Protein AF-A0A9X4L5X5-F1 (afdb_monomer)

Foldseek 3Di:
DQVVLVVVCVVVVFDWDDDPAFIARVLLQWTWGDDDQWIFIDGPFAHTDIGNDSVSVVQVVLQLSVLVVLVVVCVVVVFDWDCPGSAWIGGPQWIWGRHRQWIWIAGNVRDTDIGNDNVVVVVVVVVVVVPPD

Sequence (133 aa):
MLQELDNKLKDNGYDTDFDTDGIYLPKYSIDIIRDNSNYIIKPKDDEPVIANNIDDALLIIKDFSYGEMISEELDENNYHYNKESARFFSLGNDKIKVIDGRFYLQDDEGSTNVYVDIPSVIGALQSKFLGEK

Mean predicted aligned error: 3.97 Å

Nearest PDB structures (foldseek):
  1iwm-assembly1_A  TM=5.532E-01  e=1.220E+00  Escherichia coli
  3wjv-assembly1_A  TM=5.972E-01  e=1.832E+00  Escherichia coli DH1
  6n46-assembly1_A  TM=6.720E-01  e=3.274E+00  Homo sapiens
  1w4t-assembly1_A  TM=5.937E-01  e=2.751E+00  Pseudomonas aeruginosa

Secondary structure (DSSP, 8-state):
-HHHHHHHHHHTT---EE-SSEEEEGGGTEEEEEETTEEEEEETTS--EEESSHHHHHHHHHHHHHHHHHHHHHHHTT---EEEETTEEEETTEEEEEETTEEEEE-TT--EEEESSHHHHHHHHHHHHHH--

pLDDT: mean 93.58, std 8.4, range [39.56, 98.25]

Solvent-accessible surface area (backbone atoms only — not comparable to full-atom values): 7349 Å² total; per-residue (Å²): 104,70,70,53,45,51,52,52,39,45,77,72,70,47,66,71,53,74,64,97,74,36,40,34,26,72,92,56,43,32,42,34,35,74,56,94,80,31,36,41,40,28,46,76,72,39,78,69,44,79,21,75,47,63,70,53,37,53,43,54,50,43,14,43,42,49,25,47,53,49,50,52,53,36,53,75,69,66,56,72,68,46,76,79,35,47,34,32,36,38,41,88,67,29,36,41,36,41,55,93,61,28,40,37,43,29,42,77,88,66,54,71,50,80,37,82,52,64,70,60,51,52,53,51,54,53,50,53,69,71,62,76,119

Structure (mmCIF, N/CA/C/O backbone):
data_AF-A0A9X4L5X5-F1
#
_entry.id   AF-A0A9X4L5X5-F1
#
loop_
_atom_site.group_PDB
_atom_site.id
_atom_site.type_symbol
_atom_site.label_atom_id
_atom_site.label_alt_id
_atom_site.label_comp_id
_atom_site.label_asym_id
_atom_site.label_entity_id
_atom_site.label_seq_id
_atom_site.pdbx_PDB_ins_code
_atom_site.Cartn_x
_atom_site.Cartn_y
_atom_site.Cartn_z
_atom_site.occupancy
_atom_site.B_iso_or_equiv
_atom_site.auth_seq_id
_atom_site.auth_comp_id
_atom_site.auth_asym_id
_atom_site.auth_a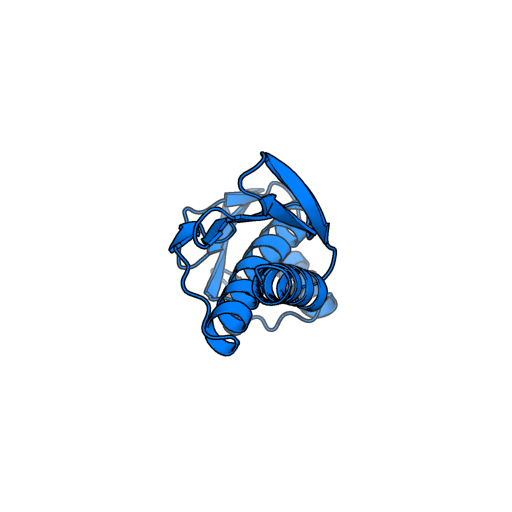tom_id
_atom_site.pdbx_PDB_model_num
ATOM 1 N N . MET A 1 1 ? 14.737 0.885 -16.267 1.00 82.75 1 MET A N 1
ATOM 2 C CA . MET A 1 1 ? 13.317 0.956 -15.868 1.00 82.75 1 MET A CA 1
ATOM 3 C C . MET A 1 1 ? 12.977 -0.022 -14.753 1.00 82.75 1 MET A C 1
ATOM 5 O O . MET A 1 1 ? 12.862 0.470 -13.645 1.00 82.75 1 MET A O 1
ATOM 9 N N . LEU A 1 2 ? 12.867 -1.348 -14.958 1.00 92.25 2 LEU A N 1
ATOM 10 C CA . LEU A 1 2 ? 12.632 -2.273 -13.823 1.00 92.25 2 LEU A CA 1
ATOM 11 C C . LEU A 1 2 ? 13.801 -2.272 -12.831 1.00 92.25 2 LEU A C 1
ATOM 13 O O . LEU A 1 2 ? 13.591 -1.960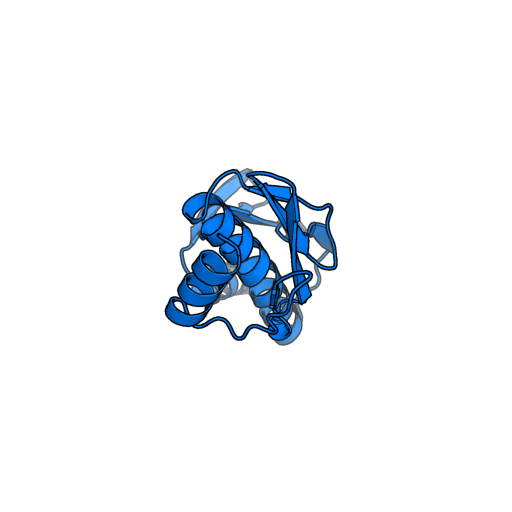 -11.674 1.00 92.25 2 LEU A O 1
ATOM 17 N N . GLN A 1 3 ? 15.040 -2.437 -13.306 1.00 94.81 3 GLN A N 1
ATOM 18 C CA . GLN A 1 3 ? 16.238 -2.303 -12.457 1.00 94.81 3 GLN A CA 1
ATOM 19 C C . GLN A 1 3 ? 16.314 -0.959 -11.708 1.00 94.81 3 GLN A C 1
ATOM 21 O O . GLN A 1 3 ? 16.856 -0.871 -10.614 1.00 94.81 3 GLN A O 1
ATOM 26 N N . GLU A 1 4 ? 15.811 0.113 -12.320 1.00 95.19 4 GLU A N 1
ATOM 27 C CA . GLU A 1 4 ? 15.840 1.445 -11.713 1.00 95.19 4 GLU A CA 1
ATOM 28 C C . GLU A 1 4 ? 14.793 1.565 -10.604 1.00 95.19 4 GLU A C 1
ATOM 30 O O . GLU A 1 4 ? 15.103 2.079 -9.534 1.00 95.19 4 GLU A O 1
ATOM 35 N N . LEU A 1 5 ? 13.589 1.032 -10.837 1.00 96.56 5 LEU A N 1
ATOM 36 C CA . LEU A 1 5 ? 12.561 0.899 -9.812 1.00 96.56 5 LEU A CA 1
ATOM 37 C C . LEU A 1 5 ? 13.040 -0.006 -8.666 1.00 96.56 5 LEU A C 1
ATOM 39 O O . LEU A 1 5 ? 12.912 0.386 -7.515 1.00 96.56 5 LEU A O 1
ATOM 43 N N . ASP A 1 6 ? 13.657 -1.152 -8.968 1.00 97.88 6 ASP A N 1
ATOM 44 C CA . ASP A 1 6 ? 14.241 -2.069 -7.978 1.00 97.88 6 ASP A CA 1
ATOM 45 C C . ASP A 1 6 ? 15.265 -1.362 -7.077 1.00 97.88 6 ASP A C 1
ATOM 47 O O . ASP A 1 6 ? 15.164 -1.407 -5.852 1.00 97.88 6 ASP A O 1
ATOM 51 N N . ASN A 1 7 ? 16.203 -0.617 -7.671 1.00 97.81 7 ASN A N 1
ATOM 52 C CA . ASN A 1 7 ? 17.174 0.163 -6.903 1.00 97.81 7 ASN A CA 1
ATOM 53 C C . ASN A 1 7 ? 16.482 1.199 -6.005 1.00 97.81 7 ASN A C 1
ATOM 55 O O . ASN A 1 7 ? 16.840 1.340 -4.839 1.00 97.81 7 ASN A O 1
ATOM 59 N N . LYS A 1 8 ? 15.461 1.900 -6.517 1.00 98.00 8 LYS A N 1
ATOM 60 C CA . LYS A 1 8 ? 14.693 2.871 -5.725 1.00 98.00 8 LYS A CA 1
ATOM 61 C C . LYS A 1 8 ? 13.916 2.216 -4.589 1.00 98.00 8 LYS A C 1
ATOM 63 O O . LYS A 1 8 ? 13.820 2.808 -3.518 1.00 98.00 8 LYS A O 1
ATOM 68 N N . LEU A 1 9 ? 13.372 1.023 -4.796 1.00 98.12 9 LEU A N 1
ATOM 69 C CA . LEU A 1 9 ? 12.695 0.259 -3.752 1.00 98.12 9 LEU A CA 1
ATOM 70 C C . LEU A 1 9 ? 13.683 -0.119 -2.643 1.00 98.12 9 LEU A C 1
ATOM 72 O O . LEU A 1 9 ? 13.424 0.173 -1.476 1.00 98.12 9 LEU A O 1
ATOM 76 N N . LYS A 1 10 ? 14.862 -0.635 -3.000 1.00 98.00 10 LYS A N 1
ATOM 77 C CA . LYS A 1 10 ? 15.940 -0.925 -2.039 1.00 98.00 10 LYS A CA 1
ATOM 78 C C . LYS A 1 10 ? 16.394 0.319 -1.274 1.00 98.00 10 LYS A C 1
ATOM 80 O O . LYS A 1 10 ? 16.520 0.265 -0.053 1.00 98.00 10 LYS A O 1
ATOM 85 N N . ASP A 1 11 ? 16.556 1.456 -1.955 1.00 97.94 11 ASP A N 1
ATOM 86 C CA . ASP A 1 11 ? 16.893 2.743 -1.323 1.00 97.94 11 ASP A CA 1
ATOM 87 C C . ASP A 1 11 ? 15.819 3.203 -0.316 1.00 97.94 11 ASP A C 1
ATOM 89 O O . ASP A 1 11 ? 16.131 3.889 0.657 1.00 97.94 11 ASP A O 1
ATOM 93 N N . ASN A 1 12 ? 14.554 2.819 -0.529 1.00 96.00 12 ASN A N 1
ATOM 94 C CA . ASN A 1 12 ? 13.434 3.084 0.380 1.00 96.00 12 ASN A CA 1
ATOM 95 C C . ASN A 1 12 ? 13.233 1.980 1.438 1.00 96.00 12 ASN A C 1
ATOM 97 O O . ASN A 1 12 ? 12.261 2.027 2.190 1.00 96.00 12 ASN A O 1
ATOM 101 N N . GLY A 1 13 ? 14.151 1.012 1.528 1.00 97.00 13 GLY A N 1
ATOM 102 C CA . GLY A 1 13 ? 14.152 -0.030 2.554 1.00 97.00 13 GLY A CA 1
ATOM 103 C C . GLY A 1 13 ? 13.273 -1.244 2.249 1.00 97.00 13 GLY A C 1
ATOM 104 O O . GLY A 1 13 ? 13.020 -2.036 3.156 1.00 97.00 13 GLY A O 1
ATOM 105 N N . TYR A 1 14 ? 12.810 -1.404 1.008 1.00 97.75 14 TYR A N 1
ATOM 106 C CA . TYR A 1 14 ? 12.106 -2.613 0.586 1.00 97.75 14 TYR A CA 1
ATOM 107 C C . TYR A 1 14 ? 13.092 -3.749 0.317 1.00 97.75 14 TYR A C 1
ATOM 109 O O . TYR A 1 14 ? 14.117 -3.552 -0.338 1.00 97.75 14 TYR A O 1
ATOM 117 N N . ASP A 1 15 ? 12.743 -4.942 0.792 1.00 97.44 15 ASP A N 1
ATOM 118 C CA . ASP A 1 15 ? 13.369 -6.182 0.344 1.00 97.44 15 ASP A CA 1
ATOM 119 C C . ASP A 1 15 ? 12.685 -6.645 -0.946 1.00 97.44 15 ASP A C 1
ATOM 121 O O . ASP A 1 15 ? 11.450 -6.632 -1.028 1.00 97.44 15 ASP A O 1
ATOM 125 N N . THR A 1 16 ? 13.475 -6.995 -1.958 1.00 97.62 16 THR A N 1
ATOM 126 C CA . THR A 1 16 ? 12.962 -7.318 -3.292 1.00 97.62 16 THR A CA 1
ATOM 127 C C . THR A 1 16 ? 13.614 -8.569 -3.869 1.00 97.62 16 THR A C 1
ATOM 129 O O . THR A 1 16 ? 14.839 -8.717 -3.882 1.00 97.62 16 THR A O 1
ATOM 132 N N . ASP A 1 17 ? 12.771 -9.424 -4.437 1.00 97.56 17 ASP A N 1
ATOM 133 C CA . ASP A 1 17 ? 13.169 -10.518 -5.311 1.00 97.56 17 ASP A CA 1
ATOM 134 C C . ASP A 1 17 ? 13.052 -10.024 -6.755 1.00 97.56 17 ASP A C 1
ATOM 136 O O . ASP A 1 17 ? 11.954 -9.859 -7.288 1.00 97.56 17 ASP A O 1
ATOM 140 N N . PHE A 1 18 ? 14.192 -9.719 -7.373 1.00 96.50 18 PHE A N 1
ATOM 141 C CA . PHE A 1 18 ? 14.259 -9.156 -8.721 1.00 96.50 18 PHE A CA 1
ATOM 142 C C . PHE A 1 18 ? 14.816 -10.168 -9.723 1.00 96.50 18 PHE A C 1
ATOM 144 O O . PHE A 1 18 ? 15.911 -10.704 -9.527 1.00 96.50 18 PHE A O 1
ATOM 151 N N . ASP A 1 19 ? 14.096 -10.372 -10.825 1.00 92.06 19 ASP A N 1
ATOM 152 C CA . ASP A 1 19 ? 14.516 -11.223 -11.933 1.00 92.06 19 ASP A CA 1
ATOM 153 C C . ASP A 1 19 ? 14.203 -10.596 -13.307 1.00 92.06 19 ASP A C 1
ATOM 155 O O . ASP A 1 19 ? 14.065 -9.379 -13.456 1.00 92.06 19 ASP A O 1
ATOM 159 N N . THR A 1 20 ? 14.196 -11.415 -14.362 1.00 86.88 20 THR A N 1
ATOM 160 C CA . THR A 1 20 ? 13.916 -10.945 -15.724 1.00 86.88 20 THR A CA 1
ATOM 161 C C . THR A 1 20 ? 12.454 -10.593 -15.962 1.00 86.88 20 THR A C 1
ATOM 163 O O . THR A 1 20 ? 12.172 -9.819 -16.880 1.00 86.88 20 THR A O 1
ATOM 166 N N . ASP A 1 21 ? 11.552 -11.155 -15.166 1.00 87.94 21 ASP A N 1
ATOM 167 C CA . ASP A 1 21 ? 10.112 -11.132 -15.383 1.00 87.94 21 ASP A CA 1
ATOM 168 C C . ASP A 1 21 ? 9.458 -10.031 -14.535 1.00 87.94 21 ASP A C 1
ATOM 170 O O . ASP A 1 21 ? 8.498 -9.396 -14.985 1.00 87.94 21 ASP A O 1
ATOM 174 N N . GLY A 1 22 ? 10.027 -9.715 -13.366 1.00 96.31 22 GLY A N 1
ATOM 175 C CA . GLY A 1 22 ? 9.500 -8.665 -12.503 1.00 96.31 22 GLY A CA 1
ATOM 176 C C . GLY A 1 22 ? 10.299 -8.380 -11.233 1.00 96.31 22 GLY A C 1
ATOM 177 O O . GLY A 1 22 ? 11.472 -8.725 -11.089 1.00 96.31 22 GLY A O 1
ATOM 178 N N . ILE A 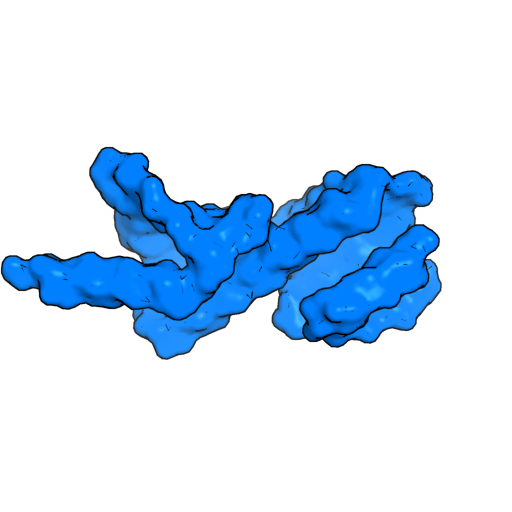1 23 ? 9.637 -7.668 -10.323 1.00 98.12 23 ILE A N 1
ATOM 179 C CA . ILE A 1 23 ? 10.078 -7.408 -8.954 1.00 98.12 23 ILE A CA 1
ATOM 180 C C . ILE A 1 23 ? 8.966 -7.906 -8.035 1.00 98.12 23 ILE A C 1
ATOM 182 O O . ILE A 1 23 ? 7.844 -7.407 -8.102 1.00 98.12 23 ILE A O 1
ATOM 186 N N . TYR A 1 24 ? 9.289 -8.827 -7.139 1.00 98.25 24 TYR A N 1
ATOM 187 C CA . TYR A 1 24 ? 8.389 -9.256 -6.078 1.00 98.25 24 TYR A CA 1
ATOM 188 C C . TYR A 1 24 ? 8.844 -8.675 -4.736 1.00 98.25 24 TYR A C 1
ATOM 190 O O . TYR A 1 24 ? 10.039 -8.625 -4.447 1.00 98.25 24 TYR A O 1
ATOM 198 N N . LEU A 1 25 ? 7.901 -8.203 -3.918 1.00 98.25 25 LEU A N 1
ATOM 199 C CA . LEU A 1 25 ? 8.136 -7.712 -2.556 1.00 98.25 25 LEU A CA 1
ATOM 200 C C . LEU A 1 25 ? 7.545 -8.733 -1.573 1.00 98.25 25 LEU A C 1
ATOM 202 O O . LEU A 1 25 ? 6.348 -8.648 -1.267 1.00 98.25 25 LEU A O 1
ATOM 206 N N . PRO A 1 26 ? 8.344 -9.682 -1.045 1.00 96.94 26 PRO A N 1
ATOM 207 C CA . PRO A 1 26 ? 7.817 -10.829 -0.307 1.00 96.94 26 PRO A CA 1
ATOM 208 C C . PRO A 1 26 ? 7.022 -10.453 0.935 1.00 96.94 26 PRO A C 1
ATOM 210 O O . PRO A 1 26 ? 5.941 -10.995 1.158 1.00 96.94 26 PRO A O 1
ATOM 213 N N . LYS A 1 27 ? 7.526 -9.487 1.714 1.00 96.44 27 LYS A N 1
ATOM 214 C CA . LYS A 1 27 ? 6.876 -9.032 2.950 1.00 96.44 27 LYS A CA 1
ATOM 215 C C . LYS A 1 27 ? 5.458 -8.513 2.704 1.00 96.44 27 LYS A C 1
ATOM 217 O O . LYS A 1 27 ? 4.580 -8.742 3.519 1.00 96.44 27 LYS A O 1
ATOM 222 N N . TYR A 1 28 ? 5.248 -7.826 1.587 1.00 96.81 28 TYR A N 1
ATOM 223 C CA . TYR A 1 28 ? 3.989 -7.147 1.282 1.00 96.81 28 TYR A CA 1
ATOM 224 C C . TYR A 1 28 ? 3.119 -7.933 0.293 1.00 96.81 28 TYR A C 1
ATOM 226 O O . TYR A 1 28 ? 2.006 -7.517 -0.013 1.00 96.81 28 TYR A O 1
ATOM 234 N N . SER A 1 29 ? 3.621 -9.064 -0.222 1.00 96.31 29 SER A N 1
ATOM 235 C CA . SER A 1 29 ? 2.975 -9.854 -1.275 1.00 96.31 29 SER A CA 1
ATOM 236 C C . SER A 1 29 ? 2.549 -8.997 -2.479 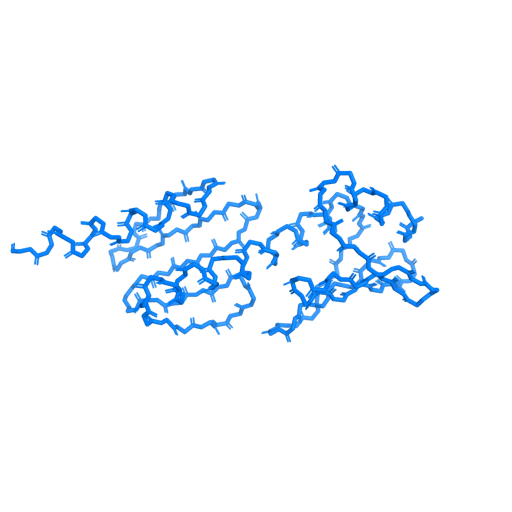1.00 96.31 29 SER A C 1
ATOM 238 O O . SER A 1 29 ? 1.410 -9.082 -2.947 1.00 96.31 29 SER A O 1
ATOM 240 N N . ILE A 1 30 ? 3.460 -8.139 -2.952 1.00 98.12 30 ILE A N 1
ATOM 241 C CA . ILE A 1 30 ? 3.249 -7.264 -4.115 1.00 98.12 30 ILE A CA 1
ATOM 242 C C . ILE A 1 30 ? 4.116 -7.766 -5.264 1.00 98.12 30 ILE A C 1
ATOM 244 O O . ILE A 1 30 ? 5.332 -7.866 -5.119 1.00 98.12 30 ILE A O 1
ATOM 248 N N . ASP A 1 31 ? 3.486 -8.038 -6.401 1.00 97.81 31 ASP A N 1
ATOM 249 C CA . ASP A 1 31 ? 4.152 -8.384 -7.653 1.00 97.81 31 ASP A CA 1
ATOM 250 C C . ASP A 1 31 ? 4.162 -7.184 -8.607 1.00 97.81 31 ASP A C 1
ATOM 252 O O . ASP A 1 31 ? 3.183 -6.436 -8.698 1.00 97.81 31 ASP A O 1
ATOM 256 N N . ILE A 1 32 ? 5.281 -6.966 -9.293 1.00 98.06 32 ILE A N 1
ATOM 257 C CA . ILE A 1 32 ? 5.485 -5.820 -10.176 1.00 98.06 32 ILE A CA 1
ATOM 258 C C . ILE A 1 32 ? 6.100 -6.309 -11.476 1.00 98.06 32 ILE A C 1
ATOM 260 O O . ILE A 1 32 ? 7.266 -6.698 -11.524 1.00 98.06 32 ILE A O 1
ATOM 264 N N . ILE A 1 33 ? 5.352 -6.173 -12.562 1.00 96.69 33 ILE A N 1
ATOM 265 C CA . ILE A 1 33 ? 5.852 -6.448 -13.907 1.00 96.69 33 ILE A CA 1
ATOM 266 C C . ILE A 1 33 ? 5.883 -5.168 -14.730 1.00 96.69 33 ILE A C 1
ATOM 268 O O . ILE A 1 33 ? 5.279 -4.144 -14.393 1.00 96.69 33 ILE A O 1
ATOM 272 N N . ARG A 1 34 ? 6.593 -5.221 -15.853 1.00 91.38 34 ARG A N 1
ATOM 273 C CA . ARG A 1 34 ? 6.612 -4.132 -16.824 1.00 91.38 34 ARG A CA 1
ATOM 274 C C . ARG A 1 34 ? 5.801 -4.502 -18.053 1.00 91.38 34 ARG A C 1
ATOM 276 O O . ARG A 1 34 ? 6.067 -5.522 -18.679 1.00 91.38 34 ARG A O 1
ATOM 283 N N . ASP A 1 35 ? 4.921 -3.595 -18.456 1.00 89.81 35 ASP A N 1
ATOM 284 C CA . ASP A 1 35 ? 4.266 -3.637 -19.759 1.00 89.81 35 ASP A CA 1
ATOM 285 C C . ASP A 1 35 ? 4.582 -2.352 -20.531 1.00 89.81 35 ASP A C 1
ATOM 287 O O . ASP A 1 35 ? 4.168 -1.250 -20.165 1.00 89.81 35 ASP A O 1
ATOM 291 N N . ASN A 1 36 ? 5.361 -2.487 -21.605 1.00 87.56 36 ASN A N 1
ATOM 292 C CA . ASN A 1 36 ? 5.838 -1.376 -22.427 1.00 87.56 36 ASN A CA 1
ATOM 293 C C . ASN A 1 36 ? 6.545 -0.273 -21.609 1.00 87.56 36 ASN A C 1
ATOM 295 O O . ASN A 1 36 ? 7.699 -0.429 -21.191 1.00 87.56 36 ASN A O 1
ATOM 299 N N . SER A 1 37 ? 5.878 0.862 -21.408 1.00 87.69 37 SER A N 1
ATOM 300 C CA . SER A 1 37 ? 6.392 2.026 -20.674 1.00 87.69 37 SER A CA 1
ATOM 301 C C . SER A 1 37 ? 5.824 2.147 -19.260 1.00 87.69 37 SER A C 1
ATOM 303 O O . SER A 1 37 ? 6.214 3.063 -18.545 1.00 87.69 37 SER A O 1
ATOM 305 N N . ASN A 1 38 ? 4.943 1.232 -18.857 1.00 94.44 38 ASN A N 1
ATOM 306 C CA . ASN A 1 38 ? 4.237 1.283 -17.585 1.00 94.44 38 ASN A CA 1
ATOM 307 C C . ASN A 1 38 ? 4.664 0.133 -16.668 1.00 94.44 38 ASN A C 1
ATOM 309 O O . ASN A 1 38 ? 5.198 -0.889 -17.114 1.00 94.44 38 ASN A O 1
ATOM 313 N N . TYR A 1 39 ? 4.383 0.302 -15.383 1.00 96.81 39 TYR A N 1
ATOM 314 C CA . TYR A 1 39 ? 4.498 -0.740 -14.372 1.00 96.81 39 TYR A CA 1
ATOM 315 C C . TYR A 1 39 ? 3.098 -1.241 -14.026 1.00 96.81 39 TYR A C 1
ATOM 317 O O . TYR A 1 39 ? 2.196 -0.435 -13.808 1.00 96.81 39 TYR A O 1
ATOM 325 N N . ILE A 1 40 ? 2.917 -2.556 -13.979 1.00 97.62 40 ILE A N 1
ATOM 326 C CA . ILE A 1 40 ? 1.696 -3.189 -13.477 1.00 97.62 40 ILE A CA 1
ATOM 327 C C . ILE A 1 40 ? 2.028 -3.703 -12.081 1.00 97.62 40 ILE A C 1
ATOM 329 O O . ILE A 1 40 ? 2.907 -4.546 -11.936 1.00 97.62 40 ILE A O 1
ATOM 333 N N . ILE A 1 41 ? 1.348 -3.167 -11.071 1.00 98.12 41 ILE A N 1
ATOM 334 C CA . ILE A 1 41 ? 1.593 -3.442 -9.654 1.00 98.12 41 ILE A CA 1
ATOM 335 C C . ILE A 1 41 ? 0.382 -4.198 -9.114 1.00 98.12 41 ILE A C 1
ATOM 337 O O . ILE A 1 41 ? -0.716 -3.645 -9.046 1.00 98.12 41 ILE A O 1
ATOM 341 N N . LYS A 1 42 ? 0.572 -5.462 -8.744 1.00 97.62 42 LYS A N 1
ATOM 342 C CA . LYS A 1 42 ? -0.475 -6.358 -8.257 1.00 97.62 42 LYS A CA 1
ATOM 343 C C . LYS A 1 42 ? -0.244 -6.679 -6.779 1.00 97.62 42 LYS A C 1
ATOM 345 O O . LYS A 1 42 ? 0.660 -7.452 -6.467 1.00 97.62 42 LYS A O 1
ATOM 350 N N . PRO A 1 43 ? -1.061 -6.150 -5.856 1.00 96.44 43 PRO A N 1
ATOM 351 C CA . PRO A 1 43 ? -1.092 -6.663 -4.493 1.00 96.44 43 PRO A CA 1
ATOM 352 C C . PRO A 1 43 ? -1.808 -8.022 -4.460 1.00 96.44 43 PRO A C 1
ATOM 354 O O . PRO A 1 43 ? -2.571 -8.373 -5.368 1.00 96.44 43 PRO A O 1
ATOM 357 N N . LYS A 1 44 ? -1.617 -8.782 -3.385 1.00 90.12 44 LYS A N 1
ATOM 358 C CA . LYS A 1 44 ? -2.282 -10.075 -3.177 1.00 90.12 44 LYS A CA 1
ATOM 359 C C . LYS A 1 44 ? -3.813 -9.991 -3.257 1.00 90.12 44 LYS A C 1
ATOM 361 O O . LYS A 1 44 ? -4.424 -10.744 -4.015 1.00 90.12 44 LYS A O 1
ATOM 366 N N . ASP A 1 45 ? -4.403 -9.028 -2.551 1.00 85.94 45 ASP A N 1
ATOM 367 C CA . ASP A 1 45 ? -5.843 -8.999 -2.246 1.00 85.94 45 ASP A CA 1
ATOM 368 C C . ASP A 1 45 ? -6.651 -7.953 -3.047 1.00 85.94 45 ASP A C 1
ATOM 370 O O . ASP A 1 45 ? -7.759 -7.602 -2.653 1.00 85.94 45 ASP A O 1
ATOM 374 N N . ASP A 1 46 ? -6.114 -7.409 -4.143 1.00 93.25 46 ASP A N 1
ATOM 375 C CA . ASP A 1 46 ? -6.793 -6.362 -4.933 1.00 93.25 46 ASP A CA 1
ATOM 376 C C . ASP A 1 46 ? -6.393 -6.409 -6.413 1.00 93.25 46 ASP A C 1
ATOM 378 O O . ASP A 1 46 ? -5.419 -7.068 -6.772 1.00 93.25 46 ASP A O 1
ATOM 382 N N . GLU A 1 47 ? -7.131 -5.741 -7.290 1.00 94.44 47 GLU A N 1
ATOM 383 C CA . GLU A 1 47 ? -6.836 -5.697 -8.724 1.00 94.44 47 GLU A CA 1
ATOM 384 C C . GLU A 1 47 ? -5.493 -4.993 -9.021 1.00 94.44 47 GLU A C 1
ATOM 386 O O . GLU A 1 47 ? -5.056 -4.122 -8.260 1.00 94.44 47 GLU A O 1
ATOM 391 N N . PRO A 1 48 ? -4.806 -5.349 -10.127 1.00 96.44 48 PRO A N 1
ATOM 392 C CA . PRO A 1 48 ? -3.578 -4.670 -10.514 1.00 96.44 48 PRO A CA 1
ATOM 393 C C . PRO A 1 48 ? -3.814 -3.186 -10.822 1.00 96.44 48 PRO A C 1
ATOM 395 O O . PRO A 1 48 ? -4.796 -2.812 -11.465 1.00 96.44 48 PRO A O 1
ATOM 398 N N . VAL A 1 49 ? -2.853 -2.346 -10.442 1.00 96.62 49 VAL A N 1
ATOM 399 C CA . VAL A 1 49 ? -2.841 -0.910 -10.739 1.00 96.62 49 VAL A CA 1
ATOM 400 C C . VAL A 1 49 ? -1.686 -0.588 -11.682 1.00 96.62 49 VAL A C 1
ATOM 402 O O . VAL A 1 49 ? -0.600 -1.155 -11.576 1.00 96.62 49 VAL A O 1
ATOM 405 N N . ILE A 1 50 ? -1.927 0.328 -12.618 1.00 97.06 50 ILE A N 1
ATOM 406 C CA . ILE A 1 50 ? -0.932 0.768 -13.596 1.00 97.06 50 ILE A CA 1
ATOM 407 C C . ILE A 1 50 ? -0.280 2.056 -13.100 1.00 97.06 50 ILE A C 1
ATOM 409 O O . ILE A 1 50 ? -0.975 3.048 -12.886 1.00 97.06 50 ILE A O 1
ATOM 413 N N . ALA A 1 51 ? 1.047 2.048 -12.991 1.00 97.00 51 ALA A N 1
ATOM 414 C CA . ALA A 1 51 ? 1.849 3.238 -12.742 1.00 97.00 51 ALA A CA 1
ATOM 415 C C . ALA A 1 51 ? 2.594 3.667 -14.010 1.00 97.00 51 ALA A C 1
ATOM 417 O O . ALA A 1 51 ? 3.192 2.845 -14.712 1.00 97.00 51 ALA A O 1
ATOM 418 N N . ASN A 1 52 ? 2.587 4.968 -14.297 1.00 95.38 52 ASN A N 1
ATOM 419 C CA . ASN A 1 52 ? 3.131 5.500 -15.556 1.00 95.38 52 ASN A CA 1
ATOM 420 C C . ASN A 1 52 ? 4.611 5.898 -15.463 1.00 95.38 52 ASN A C 1
ATOM 422 O O . ASN A 1 52 ? 5.253 6.192 -16.470 1.00 95.38 52 ASN A O 1
ATOM 426 N N . ASN A 1 53 ? 5.150 5.978 -14.249 1.00 95.38 53 ASN A N 1
ATOM 427 C CA . ASN A 1 53 ? 6.535 6.342 -13.982 1.00 95.38 53 ASN A CA 1
ATOM 428 C C . ASN A 1 53 ? 6.981 5.782 -12.621 1.00 95.38 53 ASN A C 1
ATOM 430 O O . ASN A 1 53 ? 6.189 5.181 -11.898 1.00 95.38 53 ASN A O 1
ATOM 434 N N . ILE A 1 54 ? 8.262 5.959 -12.294 1.00 96.06 54 ILE A N 1
ATOM 435 C CA . ILE A 1 54 ? 8.858 5.419 -11.066 1.00 96.06 54 ILE A CA 1
ATOM 436 C C . ILE A 1 54 ? 8.268 6.066 -9.810 1.00 96.06 54 ILE A C 1
ATOM 438 O O . ILE A 1 54 ? 8.000 5.348 -8.856 1.00 96.06 54 ILE A O 1
ATOM 442 N N . ASP A 1 55 ? 8.037 7.379 -9.798 1.00 95.75 55 ASP A N 1
ATOM 443 C CA . ASP A 1 55 ? 7.517 8.071 -8.610 1.00 95.75 55 ASP A CA 1
ATOM 444 C C . ASP A 1 55 ? 6.084 7.622 -8.285 1.00 95.75 55 ASP A C 1
ATOM 446 O O . ASP A 1 55 ? 5.761 7.338 -7.133 1.00 95.75 55 ASP A O 1
ATOM 450 N N . ASP A 1 56 ? 5.254 7.484 -9.318 1.00 96.38 56 ASP A N 1
ATOM 451 C CA . ASP A 1 56 ? 3.900 6.928 -9.243 1.00 96.38 56 ASP A CA 1
ATOM 452 C C . ASP A 1 56 ? 3.929 5.470 -8.752 1.00 96.38 56 ASP A C 1
ATOM 454 O O . ASP A 1 56 ? 3.213 5.097 -7.823 1.00 96.38 56 ASP A O 1
ATOM 458 N N . ALA A 1 57 ? 4.843 4.655 -9.295 1.00 97.06 57 ALA A N 1
ATOM 459 C CA . ALA A 1 57 ? 5.008 3.268 -8.870 1.00 97.06 57 ALA A CA 1
ATOM 460 C C . ALA A 1 57 ? 5.404 3.169 -7.392 1.00 97.06 57 ALA A C 1
ATOM 462 O O . ALA A 1 57 ? 4.809 2.393 -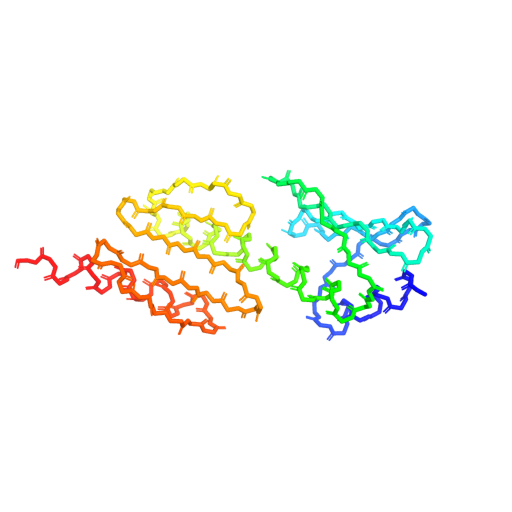6.647 1.00 97.06 57 ALA A O 1
ATOM 463 N N . LEU A 1 58 ? 6.368 3.981 -6.950 1.00 97.69 58 LEU A N 1
ATOM 464 C CA . LEU A 1 58 ? 6.802 4.031 -5.555 1.00 97.69 58 LEU A CA 1
ATOM 465 C C . LEU A 1 58 ? 5.665 4.451 -4.620 1.00 97.69 58 LEU A C 1
ATOM 467 O O . LEU A 1 58 ? 5.538 3.884 -3.536 1.00 97.69 58 LEU A O 1
ATOM 471 N N . LEU A 1 59 ? 4.835 5.415 -5.028 1.00 97.12 59 LEU A N 1
ATOM 472 C CA . LEU A 1 59 ? 3.691 5.860 -4.236 1.00 97.12 59 LEU A CA 1
ATOM 473 C C . LEU A 1 59 ? 2.636 4.756 -4.094 1.00 97.12 59 LEU A C 1
ATOM 475 O O . LEU A 1 59 ? 2.206 4.464 -2.982 1.00 97.12 59 LEU A O 1
ATOM 479 N N . ILE A 1 60 ? 2.280 4.092 -5.195 1.00 97.38 60 ILE A N 1
ATOM 480 C CA . ILE A 1 60 ? 1.317 2.981 -5.192 1.00 97.38 60 ILE A CA 1
ATOM 481 C C . ILE A 1 60 ? 1.831 1.811 -4.342 1.00 97.38 60 ILE A C 1
ATOM 483 O O . ILE A 1 60 ? 1.091 1.272 -3.519 1.00 97.38 60 ILE A O 1
ATOM 487 N N . ILE A 1 61 ? 3.105 1.438 -4.498 1.00 97.88 61 ILE A N 1
ATOM 488 C CA . ILE A 1 61 ? 3.736 0.376 -3.702 1.00 97.88 61 ILE A CA 1
ATOM 489 C C . ILE A 1 61 ? 3.736 0.749 -2.221 1.00 97.88 61 ILE A C 1
ATOM 491 O O . ILE A 1 61 ? 3.428 -0.099 -1.383 1.00 97.88 61 ILE A O 1
ATOM 495 N N . LYS A 1 62 ? 4.024 2.012 -1.888 1.00 97.38 62 LYS A N 1
ATOM 496 C CA . LYS A 1 62 ? 3.963 2.511 -0.513 1.00 97.38 62 LYS A CA 1
ATOM 497 C C . LYS A 1 62 ? 2.560 2.385 0.068 1.00 97.38 62 LYS A C 1
ATOM 499 O O . LYS A 1 62 ? 2.428 1.897 1.186 1.00 97.38 62 LYS A O 1
ATOM 504 N N . ASP A 1 63 ? 1.529 2.769 -0.680 1.00 97.31 63 ASP A N 1
ATOM 505 C CA . ASP A 1 63 ? 0.149 2.651 -0.214 1.00 97.31 63 ASP A CA 1
ATOM 506 C C . ASP A 1 63 ? -0.248 1.190 0.038 1.00 97.31 63 ASP A C 1
ATOM 508 O O . ASP A 1 63 ? -0.836 0.887 1.074 1.00 97.31 63 ASP A O 1
ATOM 512 N N . PHE A 1 64 ? 0.094 0.269 -0.869 1.00 97.81 64 PHE A N 1
ATOM 513 C CA . PHE A 1 64 ? -0.175 -1.160 -0.668 1.00 97.81 64 PHE A CA 1
ATOM 514 C C . PHE A 1 64 ? 0.606 -1.741 0.510 1.00 97.81 64 PHE A C 1
ATOM 516 O O . PHE A 1 64 ? 0.052 -2.499 1.302 1.00 97.81 64 PHE A O 1
ATOM 523 N N . SER A 1 65 ? 1.866 -1.342 0.670 1.00 97.44 65 SER A N 1
ATOM 524 C CA . SER A 1 65 ? 2.710 -1.793 1.778 1.00 97.44 65 SER A CA 1
ATOM 525 C C . SER A 1 65 ? 2.166 -1.314 3.123 1.00 97.44 65 SER A C 1
ATOM 527 O O . SER A 1 65 ? 2.112 -2.076 4.082 1.00 97.44 65 SER A O 1
ATOM 529 N N . TYR A 1 66 ? 1.701 -0.066 3.192 1.00 97.44 66 TYR A N 1
ATOM 530 C CA . TYR A 1 66 ? 1.009 0.477 4.361 1.00 97.44 66 TYR A CA 1
ATOM 531 C C . TYR A 1 66 ? -0.340 -0.189 4.611 1.00 97.44 66 TYR A C 1
ATOM 533 O O . TYR A 1 66 ? -0.700 -0.370 5.770 1.00 97.44 66 TYR A O 1
ATOM 541 N N . GLY A 1 67 ? -1.057 -0.572 3.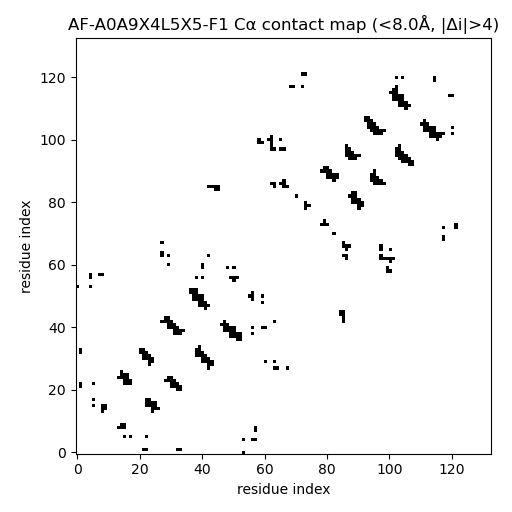553 1.00 96.81 67 GLY A N 1
ATOM 542 C CA . GLY A 1 67 ? -2.257 -1.394 3.643 1.00 96.81 67 GLY A CA 1
ATOM 543 C C . GLY A 1 67 ? -1.993 -2.732 4.334 1.00 96.81 67 GLY A C 1
ATOM 544 O O . GLY A 1 67 ? -2.714 -3.102 5.254 1.00 96.81 67 GLY A O 1
ATOM 545 N N . GLU A 1 68 ? -0.924 -3.430 3.962 1.00 96.56 68 GLU A N 1
ATOM 546 C CA . GLU A 1 68 ? -0.570 -4.681 4.636 1.00 96.56 68 GLU A CA 1
ATOM 547 C C . GLU A 1 68 ? -0.146 -4.444 6.091 1.00 96.56 68 GLU A C 1
ATOM 549 O O . GLU A 1 68 ? -0.664 -5.090 6.995 1.00 96.56 68 GLU A O 1
ATOM 554 N N . MET A 1 69 ? 0.700 -3.440 6.342 1.00 96.81 69 MET A N 1
ATOM 555 C CA . MET A 1 69 ? 1.173 -3.130 7.697 1.00 96.81 69 MET A CA 1
ATOM 556 C C . MET A 1 69 ? 0.046 -2.709 8.652 1.00 96.81 69 MET A C 1
ATOM 558 O O . MET A 1 69 ? 0.084 -3.065 9.825 1.00 96.81 69 MET A O 1
ATOM 562 N N . ILE A 1 70 ? -0.955 -1.944 8.191 1.00 97.12 70 ILE A N 1
ATOM 563 C CA . ILE A 1 70 ? -2.102 -1.605 9.049 1.00 97.12 70 ILE A CA 1
ATOM 564 C C . ILE A 1 70 ? -2.975 -2.836 9.300 1.00 97.12 70 ILE A C 1
ATOM 566 O O . ILE A 1 70 ? -3.499 -2.973 10.396 1.00 97.12 70 ILE A O 1
ATOM 570 N N . SER A 1 71 ? -3.103 -3.742 8.326 1.00 96.31 71 SER A N 1
ATOM 571 C CA . SER A 1 71 ? -3.810 -5.018 8.498 1.00 96.31 71 SER A CA 1
ATOM 572 C C . SER A 1 71 ? -3.162 -5.855 9.606 1.00 96.31 71 SER A C 1
ATOM 574 O O . SER A 1 71 ? -3.854 -6.275 10.530 1.00 96.31 71 SER A O 1
ATOM 576 N N . GLU A 1 72 ? -1.834 -6.017 9.554 1.00 96.75 72 GLU A N 1
ATOM 577 C CA . GLU A 1 72 ? -1.045 -6.726 10.571 1.00 96.75 72 GLU A CA 1
ATOM 578 C C . GLU A 1 72 ? -1.237 -6.101 11.959 1.00 96.75 72 GLU A C 1
ATOM 580 O O . GLU A 1 72 ? -1.559 -6.792 12.922 1.00 96.75 72 GLU A O 1
ATOM 585 N N . GLU A 1 73 ? -1.117 -4.778 12.064 1.00 97.44 73 GLU A N 1
ATOM 586 C CA . GLU A 1 73 ? -1.260 -4.079 13.341 1.00 97.44 73 GLU A CA 1
ATOM 587 C C . GLU A 1 73 ? -2.694 -4.173 13.902 1.00 97.44 73 GLU A C 1
ATOM 589 O O . GLU A 1 73 ? -2.894 -4.298 15.114 1.00 97.44 73 GLU A O 1
ATOM 594 N N . LEU A 1 74 ? -3.717 -4.141 13.042 1.00 96.62 74 LEU A N 1
ATOM 595 C CA . LEU A 1 74 ? -5.104 -4.351 13.458 1.00 96.62 74 LEU A CA 1
ATOM 596 C C . LEU A 1 74 ? -5.318 -5.769 14.006 1.00 96.62 74 LEU A C 1
ATOM 598 O O . LEU A 1 74 ? -5.979 -5.918 15.039 1.00 96.62 74 LEU A O 1
ATOM 602 N N . ASP A 1 75 ? -4.733 -6.779 13.357 1.00 96.44 75 ASP A N 1
ATOM 603 C CA . ASP A 1 75 ? -4.759 -8.170 13.820 1.00 96.44 75 ASP A CA 1
ATOM 604 C C . ASP A 1 75 ? -4.041 -8.317 15.174 1.00 96.44 75 ASP A C 1
ATOM 606 O O . ASP A 1 75 ? -4.594 -8.907 16.106 1.00 96.44 75 ASP A O 1
ATOM 610 N N . GLU A 1 76 ? -2.852 -7.723 15.330 1.00 97.00 76 GLU A N 1
ATOM 611 C CA . GLU A 1 76 ? -2.076 -7.735 16.581 1.00 97.00 76 GLU A CA 1
ATOM 612 C C . GLU A 1 76 ? -2.836 -7.094 17.754 1.00 97.00 76 GLU A C 1
ATOM 614 O O . GLU A 1 76 ? -2.757 -7.559 18.896 1.00 97.00 76 GLU A O 1
ATOM 619 N N . ASN A 1 77 ? -3.634 -6.062 17.471 1.00 94.94 77 ASN A N 1
ATOM 620 C CA . ASN A 1 77 ? -4.480 -5.384 18.451 1.00 94.94 77 ASN A CA 1
ATOM 621 C C . ASN A 1 77 ? -5.877 -6.023 18.608 1.00 94.94 77 ASN A C 1
ATOM 623 O O . ASN A 1 77 ? -6.702 -5.509 19.364 1.00 94.94 77 ASN A O 1
ATOM 627 N N . ASN A 1 78 ? -6.138 -7.171 17.970 1.00 94.44 78 ASN A N 1
ATOM 628 C CA . ASN A 1 78 ? -7.405 -7.915 18.014 1.00 94.44 78 ASN A CA 1
ATOM 629 C C . ASN A 1 78 ? -8.629 -7.120 17.524 1.00 94.44 78 ASN A C 1
ATOM 631 O O . ASN A 1 78 ? -9.752 -7.350 17.986 1.00 94.44 78 ASN A O 1
ATOM 635 N N . TYR A 1 79 ? -8.444 -6.191 16.585 1.00 94.88 79 TYR A N 1
ATOM 636 C CA . TYR A 1 79 ? -9.570 -5.512 15.954 1.00 94.88 79 TYR A CA 1
ATOM 637 C C . TYR A 1 79 ? -10.321 -6.452 15.009 1.00 94.88 79 TYR A C 1
ATOM 639 O O . TYR A 1 79 ? -9.742 -7.287 14.320 1.00 94.88 79 TYR A O 1
ATOM 647 N N . HIS A 1 80 ? -11.641 -6.301 14.946 1.00 94.38 80 HIS A N 1
ATOM 648 C CA . HIS A 1 80 ? -12.459 -6.951 13.926 1.00 94.38 80 HIS A CA 1
ATOM 649 C C . HIS A 1 80 ? -12.708 -5.969 12.787 1.00 94.38 80 HIS A C 1
ATOM 651 O O . HIS A 1 80 ? -13.296 -4.907 12.996 1.00 94.38 80 HIS A O 1
ATOM 657 N N . TYR A 1 81 ? -12.268 -6.331 11.585 1.00 95.88 81 TYR A N 1
ATOM 658 C CA . TYR A 1 81 ? -12.394 -5.491 10.403 1.00 95.88 81 TYR A CA 1
ATOM 659 C C . TYR A 1 81 ? -12.689 -6.309 9.150 1.00 95.88 81 TYR A C 1
ATOM 661 O O . TYR A 1 81 ? -12.465 -7.517 9.093 1.00 95.88 81 TYR A O 1
ATOM 669 N N . ASN A 1 82 ? -13.200 -5.620 8.137 1.00 96.12 82 ASN A N 1
ATOM 670 C CA . ASN A 1 82 ? -13.334 -6.128 6.784 1.00 96.12 82 ASN A CA 1
ATOM 671 C C . ASN A 1 82 ? -12.325 -5.412 5.877 1.00 96.12 82 ASN A C 1
ATOM 673 O O . ASN A 1 82 ? -12.387 -4.188 5.742 1.00 96.12 82 ASN A O 1
ATOM 677 N N . LYS A 1 83 ? -11.414 -6.164 5.253 1.00 95.06 83 LYS A N 1
ATOM 678 C CA . LYS A 1 83 ? -10.498 -5.659 4.217 1.00 95.06 83 LYS A CA 1
ATOM 679 C C . LYS A 1 83 ? -11.266 -5.607 2.895 1.00 95.06 83 LYS A C 1
ATOM 681 O O . LYS A 1 83 ? -11.439 -6.622 2.230 1.00 95.06 83 LYS A O 1
ATOM 686 N N . GLU A 1 84 ? -11.792 -4.433 2.551 1.00 94.31 84 GLU A N 1
ATOM 687 C CA . GLU A 1 84 ? -12.579 -4.228 1.325 1.00 94.31 84 GLU A CA 1
ATOM 688 C C . GLU A 1 84 ? -11.702 -4.184 0.069 1.00 94.31 84 GLU A C 1
ATOM 690 O O . GLU A 1 84 ? -12.157 -4.521 -1.020 1.00 94.31 84 GLU A O 1
ATOM 695 N N . SER A 1 85 ? -10.452 -3.746 0.224 1.00 94.50 85 SER A N 1
ATOM 696 C CA . SER A 1 85 ? -9.409 -3.772 -0.805 1.00 94.50 85 SER A CA 1
ATOM 697 C C . SER A 1 85 ? -8.036 -3.715 -0.135 1.00 94.50 85 SER A C 1
ATOM 699 O O . SER A 1 85 ? -7.948 -3.538 1.083 1.00 94.50 85 SER A O 1
ATOM 701 N N . ALA A 1 86 ? -6.948 -3.765 -0.906 1.00 95.31 86 ALA A N 1
ATOM 702 C CA . ALA A 1 86 ? -5.594 -3.695 -0.352 1.00 95.31 86 ALA A CA 1
ATOM 70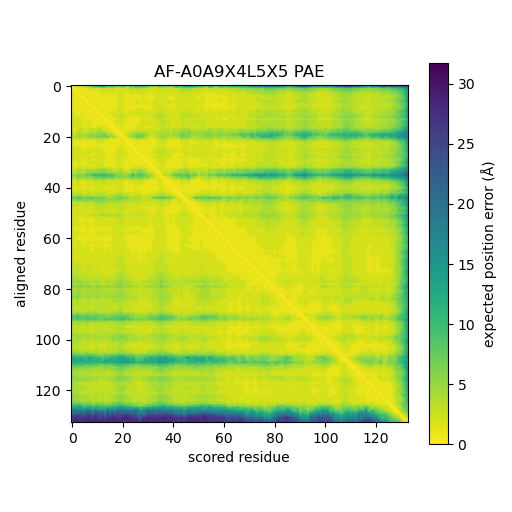3 C C . ALA A 1 86 ? -5.305 -2.386 0.411 1.00 95.31 86 ALA A C 1
ATOM 705 O O . ALA A 1 86 ? -4.348 -2.329 1.175 1.00 95.31 86 ALA A O 1
ATOM 706 N N . ARG A 1 87 ? -6.115 -1.334 0.220 1.00 96.31 87 ARG A N 1
ATOM 707 C CA . ARG A 1 87 ? -5.930 -0.008 0.842 1.00 96.31 87 ARG A CA 1
ATOM 708 C C . ARG A 1 87 ? -7.166 0.504 1.575 1.00 96.31 87 ARG A C 1
ATOM 710 O O . ARG A 1 87 ? -7.187 1.672 1.965 1.00 96.31 87 ARG A O 1
ATOM 717 N N . PHE A 1 88 ? -8.204 -0.319 1.725 1.00 96.50 88 PHE A N 1
ATOM 718 C CA . PHE A 1 88 ? -9.464 0.102 2.328 1.00 96.50 88 PHE A CA 1
ATOM 719 C C . PHE A 1 88 ? -9.985 -0.926 3.324 1.00 96.50 88 PHE A C 1
ATOM 721 O O . PHE A 1 88 ? -10.186 -2.091 2.982 1.00 96.50 88 PHE A O 1
ATOM 728 N N . PHE A 1 89 ? -10.234 -0.462 4.544 1.00 97.12 89 PHE A N 1
ATOM 729 C CA . PHE A 1 89 ? -10.625 -1.282 5.681 1.00 97.12 89 PHE A CA 1
ATOM 730 C C . PHE A 1 89 ? -11.852 -0.663 6.348 1.00 97.12 89 PHE A C 1
ATOM 732 O O . PHE A 1 89 ? -11.902 0.553 6.541 1.00 97.12 89 PHE A O 1
ATOM 739 N N . SER A 1 90 ? -12.809 -1.499 6.735 1.00 96.25 90 SER A N 1
ATOM 740 C CA . SER A 1 90 ? -13.992 -1.097 7.503 1.00 96.25 90 SER A CA 1
ATOM 741 C C . SER A 1 90 ? -13.978 -1.768 8.875 1.00 96.25 90 SER A C 1
ATOM 743 O O . SER A 1 90 ? -13.843 -2.988 8.960 1.00 96.25 90 SER A O 1
ATOM 745 N N . LEU A 1 91 ? -14.119 -0.978 9.942 1.00 94.38 91 LEU A N 1
ATOM 746 C CA . LEU A 1 91 ? -14.025 -1.386 11.349 1.00 94.38 91 LEU A CA 1
ATOM 747 C C . LEU A 1 91 ? -15.262 -0.911 12.110 1.00 94.38 91 LEU A C 1
ATOM 749 O O . LEU A 1 91 ? -15.328 0.230 12.561 1.00 94.38 91 LEU A O 1
ATOM 753 N N . GLY A 1 92 ? -16.273 -1.772 12.241 1.00 89.88 92 GLY A N 1
ATOM 754 C CA . GLY A 1 92 ? -17.569 -1.343 12.771 1.00 89.88 92 GLY A CA 1
ATOM 755 C C . GLY A 1 92 ? -18.156 -0.226 11.904 1.00 89.88 92 GLY A C 1
ATOM 756 O O . GLY A 1 92 ? -18.480 -0.466 10.741 1.00 89.88 92 GLY A O 1
ATOM 757 N N . ASN A 1 93 ? -18.262 0.983 12.460 1.00 89.88 93 ASN A N 1
ATOM 758 C CA . ASN A 1 93 ? -18.715 2.164 11.720 1.00 89.88 93 ASN A CA 1
ATOM 759 C C . ASN A 1 93 ? -17.566 3.046 11.190 1.00 89.88 93 ASN A C 1
ATOM 761 O O . ASN A 1 93 ? -17.828 3.988 10.443 1.00 89.88 93 ASN A O 1
ATOM 765 N N . ASP A 1 94 ? -16.316 2.738 11.542 1.00 93.31 94 ASP A N 1
ATOM 766 C CA . ASP A 1 94 ? -15.140 3.487 11.109 1.00 93.31 94 ASP A CA 1
ATOM 767 C C . ASP A 1 94 ? -14.552 2.905 9.815 1.00 93.31 94 ASP A C 1
ATOM 769 O O . ASP A 1 94 ? -14.750 1.737 9.462 1.00 93.31 94 ASP A O 1
ATOM 773 N N . LYS A 1 95 ? -13.796 3.731 9.092 1.00 96.69 95 LYS A N 1
ATOM 774 C CA . LYS A 1 95 ? -13.198 3.406 7.794 1.00 96.69 95 LYS A CA 1
ATOM 775 C C . LYS A 1 95 ? -11.766 3.909 7.710 1.00 96.69 95 LYS A C 1
ATOM 777 O O . LYS A 1 95 ? -11.530 5.092 7.925 1.00 96.69 95 LYS A O 1
ATOM 782 N N . ILE A 1 96 ? -10.827 3.052 7.317 1.00 97.81 96 ILE A N 1
ATOM 783 C CA . ILE A 1 96 ? -9.424 3.421 7.077 1.00 97.81 96 ILE A CA 1
ATOM 784 C C . ILE A 1 96 ? -9.128 3.325 5.587 1.00 97.81 96 ILE A C 1
ATOM 786 O O . ILE A 1 96 ? -9.300 2.264 4.992 1.00 97.81 96 ILE A O 1
ATOM 790 N N . LYS A 1 97 ? -8.637 4.414 4.991 1.00 97.50 97 LYS A N 1
ATOM 791 C CA . LYS A 1 97 ? -8.117 4.440 3.615 1.00 97.50 97 LYS A CA 1
ATOM 792 C C . LYS A 1 97 ? -6.643 4.811 3.607 1.00 97.50 97 LYS A C 1
ATOM 794 O O . LYS A 1 97 ? -6.263 5.781 4.260 1.00 97.50 97 LYS A O 1
ATOM 799 N N . VAL A 1 98 ? -5.841 4.095 2.827 1.00 97.44 98 VAL A N 1
ATOM 800 C CA . VAL A 1 98 ? -4.438 4.442 2.575 1.00 97.44 98 VAL A CA 1
ATOM 801 C C . VAL A 1 98 ? -4.320 5.092 1.203 1.00 97.44 98 VAL A C 1
ATOM 803 O O . VAL A 1 98 ? -4.618 4.458 0.191 1.00 97.44 98 VAL A O 1
ATOM 806 N N . ILE A 1 99 ? -3.951 6.372 1.177 1.00 95.56 99 ILE A N 1
ATOM 807 C CA . ILE A 1 99 ? -3.854 7.173 -0.049 1.00 95.56 99 ILE A CA 1
ATOM 808 C C . ILE A 1 99 ? -2.677 8.137 0.089 1.00 95.56 99 ILE A C 1
ATOM 810 O O . ILE A 1 99 ? -2.553 8.819 1.110 1.00 95.56 99 ILE A O 1
ATOM 814 N N . ASP A 1 100 ? -1.839 8.223 -0.941 1.00 93.69 100 ASP A N 1
ATOM 815 C CA . ASP A 1 100 ? -0.705 9.152 -1.024 1.00 93.69 100 ASP A CA 1
ATOM 816 C C . ASP A 1 100 ? 0.263 9.040 0.175 1.00 93.69 100 ASP A C 1
ATOM 818 O O . ASP A 1 100 ? 0.805 10.027 0.689 1.00 93.69 100 ASP A O 1
ATOM 822 N N . GLY A 1 101 ? 0.464 7.818 0.668 1.00 93.06 101 GLY A N 1
ATOM 823 C CA . GLY A 1 101 ? 1.294 7.501 1.822 1.00 93.06 101 GLY A CA 1
ATOM 824 C C . GLY A 1 101 ? 0.741 8.016 3.151 1.00 93.06 101 GLY A C 1
ATOM 825 O O . GLY A 1 101 ? 1.530 8.265 4.065 1.00 93.06 101 GLY A O 1
ATOM 826 N N . ARG A 1 102 ? -0.577 8.226 3.255 1.00 96.81 102 ARG A N 1
ATOM 827 C CA . ARG A 1 102 ? -1.275 8.689 4.464 1.00 96.81 102 ARG A CA 1
ATOM 828 C C . ARG A 1 102 ? -2.464 7.798 4.791 1.00 96.81 102 ARG A C 1
ATOM 830 O O . ARG A 1 102 ? -3.043 7.172 3.907 1.00 96.81 102 ARG A O 1
ATOM 837 N N . PHE A 1 103 ? -2.861 7.812 6.057 1.00 98.06 103 PHE A N 1
ATOM 838 C CA . PHE A 1 103 ? -4.005 7.063 6.567 1.00 98.06 103 PHE A CA 1
ATOM 839 C C . PHE A 1 103 ? -5.159 8.019 6.850 1.00 98.06 103 PHE A C 1
ATOM 841 O O . PHE A 1 103 ? -5.026 8.940 7.653 1.00 98.06 103 PHE A O 1
ATOM 848 N N . T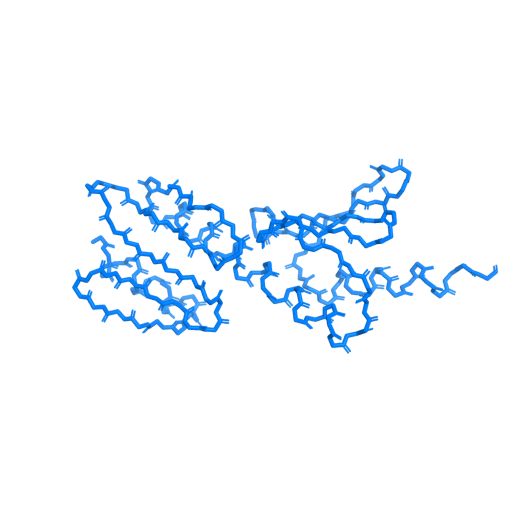YR A 1 104 ? -6.291 7.797 6.202 1.00 97.88 104 TYR A N 1
ATOM 849 C CA . TYR A 1 104 ? -7.522 8.548 6.398 1.00 97.88 104 TYR A CA 1
ATOM 850 C C . TYR A 1 104 ? -8.466 7.695 7.237 1.00 97.88 104 TYR A C 1
ATOM 852 O O . TYR A 1 104 ? -8.979 6.696 6.735 1.00 97.88 104 TYR A O 1
ATOM 860 N N . LEU A 1 105 ? -8.679 8.083 8.492 1.00 97.00 105 LEU A N 1
ATOM 861 C CA . LEU A 1 105 ? -9.645 7.455 9.388 1.00 97.00 105 LEU A CA 1
ATOM 862 C C . LEU A 1 105 ? -10.923 8.287 9.375 1.00 97.00 105 LEU A C 1
ATOM 864 O O . LEU A 1 105 ? -10.932 9.420 9.860 1.00 97.00 105 LEU A O 1
ATOM 868 N N . GLN A 1 106 ? -11.97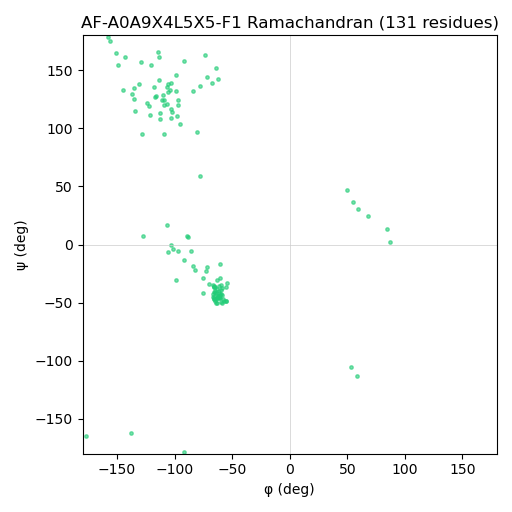5 7.733 8.790 1.00 96.19 106 GLN A N 1
ATOM 869 C CA . GLN A 1 106 ? -13.307 8.312 8.787 1.00 96.19 106 GLN A CA 1
ATOM 870 C C . GLN A 1 106 ? -14.162 7.647 9.865 1.00 96.19 106 GLN A C 1
ATOM 872 O O . GLN A 1 106 ? -14.196 6.420 9.927 1.00 96.19 106 GLN A O 1
ATOM 877 N N . ASP A 1 107 ? -14.848 8.452 10.673 1.00 91.31 107 ASP A N 1
ATOM 878 C CA . ASP A 1 107 ? -15.802 7.978 11.674 1.00 91.31 107 ASP A CA 1
ATOM 879 C C . ASP A 1 107 ? -17.244 7.904 11.141 1.00 91.31 107 ASP A C 1
ATOM 881 O O . ASP A 1 107 ? -17.539 8.197 9.976 1.00 91.31 107 ASP A O 1
ATOM 885 N N . ASP A 1 108 ? -18.152 7.503 12.022 1.00 86.25 108 ASP A N 1
ATOM 886 C CA . ASP A 1 108 ? -19.576 7.316 11.777 1.00 86.25 108 ASP A CA 1
ATOM 887 C C . ASP A 1 108 ? -20.365 8.618 11.596 1.00 86.25 108 ASP A C 1
ATOM 889 O O . ASP A 1 108 ? -21.431 8.614 10.974 1.00 86.25 108 ASP A O 1
ATOM 893 N N . GLU A 1 109 ? -19.816 9.742 12.055 1.00 87.50 109 GLU A N 1
ATOM 894 C CA . GLU A 1 109 ? -20.348 11.085 11.806 1.00 87.50 109 GLU A CA 1
ATOM 895 C C . GLU A 1 109 ? -19.848 11.669 10.471 1.00 87.50 109 GLU A C 1
ATOM 897 O O . GLU A 1 109 ? -20.298 12.729 10.026 1.00 87.50 109 GLU A O 1
ATOM 902 N N . GLY A 1 110 ? -18.941 10.958 9.793 1.00 85.62 110 GLY A N 1
ATOM 903 C CA . GLY A 1 110 ? -18.342 11.345 8.522 1.00 85.62 110 GLY A CA 1
ATOM 904 C C . GLY A 1 110 ? -17.106 12.235 8.660 1.00 85.62 110 GLY A C 1
ATOM 905 O O . GLY A 1 110 ? -16.529 12.615 7.632 1.00 85.62 110 GLY A O 1
ATOM 906 N N . SER A 1 111 ? -16.660 12.538 9.883 1.00 92.06 111 SER A N 1
ATOM 907 C CA . SER A 1 111 ? -15.424 13.280 10.129 1.00 92.06 111 SER A CA 1
ATOM 908 C C . SER A 1 111 ? -14.229 12.432 9.711 1.00 92.06 111 SER A C 1
ATOM 910 O O . SER A 1 111 ? -14.199 11.227 9.928 1.00 92.06 111 SER A O 1
ATOM 912 N N . THR A 1 112 ? -13.239 13.050 9.066 1.00 95.50 112 THR A N 1
ATOM 913 C CA . THR A 1 112 ? -12.046 12.348 8.572 1.00 95.50 112 THR A CA 1
ATOM 914 C C . THR A 1 112 ? -10.790 12.960 9.165 1.00 95.50 112 THR A C 1
ATOM 916 O O . THR A 1 112 ? -10.485 14.126 8.911 1.00 95.50 112 THR A O 1
ATOM 919 N N . ASN A 1 113 ? -10.040 12.155 9.911 1.00 95.56 113 ASN A N 1
ATOM 920 C CA . ASN A 1 113 ? -8.715 12.498 10.413 1.00 95.56 113 ASN A CA 1
ATOM 921 C C . ASN A 1 113 ? -7.639 11.885 9.514 1.00 95.56 113 ASN A C 1
ATOM 923 O O . ASN A 1 113 ? -7.818 10.797 8.966 1.00 95.56 113 ASN A O 1
ATOM 927 N N . VAL A 1 114 ? -6.519 12.592 9.358 1.00 97.25 114 VAL A N 1
ATOM 928 C CA . VAL A 1 114 ? -5.405 12.164 8.503 1.00 97.25 114 VAL A CA 1
ATOM 929 C C . VAL A 1 114 ? -4.164 11.951 9.354 1.00 97.25 114 VAL A C 1
ATOM 931 O O . VAL A 1 114 ? -3.740 12.856 10.073 1.00 97.25 114 VAL A O 1
ATOM 934 N N . TYR A 1 115 ? -3.561 10.775 9.226 1.00 97.12 115 TYR A N 1
ATOM 935 C CA . TYR A 1 115 ? -2.365 10.365 9.951 1.00 97.12 115 TYR A CA 1
ATOM 936 C C . TYR A 1 115 ? -1.232 10.031 8.981 1.00 97.12 115 TYR A C 1
ATOM 938 O O . TYR A 1 115 ? -1.458 9.668 7.823 1.00 97.12 115 TYR A O 1
ATOM 946 N N . VAL A 1 116 ? 0.002 10.165 9.463 1.00 95.06 116 VAL A N 1
ATOM 947 C CA . VAL A 1 116 ? 1.227 9.898 8.690 1.00 95.06 116 VAL A CA 1
ATOM 948 C C . VAL A 1 116 ? 1.911 8.593 9.095 1.00 95.06 116 VAL A C 1
ATOM 950 O O . VAL A 1 116 ? 2.869 8.183 8.446 1.00 95.06 116 VAL A O 1
ATOM 953 N N . ASP A 1 117 ? 1.419 7.941 10.148 1.00 94.56 117 ASP A N 1
ATOM 954 C CA . ASP A 1 117 ? 1.965 6.707 10.694 1.00 94.56 117 ASP A CA 1
ATOM 955 C C . ASP A 1 117 ? 0.863 5.834 11.313 1.00 94.56 117 ASP A C 1
ATOM 957 O O . ASP A 1 117 ? -0.195 6.322 11.718 1.00 94.56 117 ASP A O 1
ATOM 961 N N . ILE A 1 118 ? 1.132 4.529 11.357 1.00 95.88 118 ILE A N 1
ATOM 962 C CA . ILE A 1 118 ? 0.227 3.491 11.863 1.00 95.88 118 ILE A CA 1
ATOM 963 C C . ILE A 1 118 ? -0.037 3.620 13.374 1.00 95.88 118 ILE A C 1
ATOM 965 O O . ILE A 1 118 ? -1.210 3.582 13.751 1.00 95.88 118 ILE A O 1
ATOM 969 N N . PRO A 1 119 ? 0.970 3.845 14.250 1.00 96.12 119 PRO A N 1
ATOM 970 C CA . PRO A 1 119 ? 0.726 3.994 15.687 1.00 96.12 119 PRO A CA 1
ATOM 971 C C . PRO A 1 119 ? -0.293 5.088 16.023 1.00 96.12 119 PRO A C 1
ATOM 973 O O . PRO A 1 119 ? -1.118 4.907 16.917 1.00 96.12 119 PRO A O 1
ATOM 976 N N . SER A 1 120 ? -0.291 6.201 15.283 1.00 95.81 120 SER A N 1
ATOM 977 C CA . SER A 1 120 ? -1.274 7.272 15.463 1.00 95.81 120 SER A CA 1
ATOM 978 C C . SER A 1 120 ? -2.699 6.841 15.098 1.00 95.81 120 SER A C 1
ATOM 980 O O . SER A 1 120 ? -3.642 7.232 15.785 1.00 95.81 120 SER A O 1
ATOM 982 N N . VAL A 1 121 ? -2.866 6.011 14.060 1.00 95.88 121 VAL A N 1
ATOM 983 C CA . VAL A 1 121 ? -4.171 5.438 13.679 1.00 95.88 121 VAL A CA 1
ATOM 984 C C . VAL A 1 121 ? -4.684 4.516 14.783 1.00 95.88 121 VAL A C 1
ATOM 986 O O . VAL A 1 121 ? -5.817 4.669 15.237 1.00 95.88 121 VAL A O 1
ATOM 989 N N . ILE A 1 122 ? -3.840 3.602 15.268 1.00 95.50 122 ILE A N 1
ATOM 990 C CA . ILE A 1 122 ? -4.204 2.673 16.345 1.00 95.50 122 ILE A CA 1
ATOM 991 C C . ILE A 1 122 ? -4.537 3.422 17.635 1.00 95.50 122 ILE A C 1
ATOM 993 O O . ILE A 1 122 ? -5.552 3.131 18.267 1.00 95.50 122 ILE A O 1
ATOM 997 N N . GLY A 1 123 ? -3.736 4.424 18.006 1.00 93.62 123 GLY A N 1
ATOM 998 C CA . GLY A 1 123 ? -3.985 5.246 19.190 1.00 93.62 123 GLY A CA 1
ATOM 999 C C . GLY A 1 123 ? -5.308 6.014 19.116 1.00 93.62 123 GLY A C 1
ATOM 1000 O O . GLY A 1 123 ? -6.001 6.148 20.129 1.00 93.62 123 GLY A O 1
ATOM 1001 N N . ALA A 1 124 ? -5.697 6.478 17.924 1.00 92.88 124 ALA A N 1
ATOM 1002 C CA . ALA A 1 124 ? -6.990 7.118 17.699 1.00 92.88 124 ALA A CA 1
ATOM 1003 C C . ALA A 1 124 ? -8.158 6.136 17.884 1.00 92.88 124 ALA A C 1
ATOM 1005 O O . ALA A 1 124 ? -9.096 6.448 18.620 1.00 92.88 124 ALA A O 1
ATOM 1006 N N . LEU A 1 125 ? -8.065 4.935 17.299 1.00 92.38 125 LEU A N 1
ATOM 1007 C CA . LEU A 1 125 ? -9.060 3.873 17.487 1.00 92.38 125 LEU A CA 1
ATOM 1008 C C . LEU A 1 125 ? -9.202 3.502 18.971 1.00 92.38 125 LEU A C 1
ATOM 1010 O O . LEU A 1 125 ? -10.304 3.535 19.515 1.00 92.38 125 LEU A O 1
ATOM 1014 N N . GLN A 1 126 ? -8.088 3.244 19.663 1.00 90.88 126 GLN A N 1
ATOM 1015 C CA . GLN A 1 126 ? -8.084 2.879 21.087 1.00 90.88 126 GLN A CA 1
ATOM 1016 C C . GLN A 1 126 ? -8.708 3.970 21.967 1.00 90.88 126 GLN A C 1
ATOM 1018 O O . GLN A 1 126 ? -9.443 3.673 22.910 1.00 90.88 126 GLN A O 1
ATOM 1023 N N . SER A 1 127 ? -8.436 5.239 21.656 1.00 86.00 127 SER A N 1
ATOM 1024 C CA . SER A 1 127 ? -8.971 6.378 22.409 1.00 86.00 127 SER A CA 1
ATOM 1025 C C . SER A 1 127 ? -10.492 6.496 22.273 1.00 86.00 127 SER A C 1
ATOM 1027 O O . SER A 1 127 ? -11.152 6.832 23.256 1.00 86.00 127 SER A O 1
ATOM 1029 N N . LYS A 1 128 ? -11.058 6.169 21.100 1.00 78.19 128 LYS A N 1
ATOM 1030 C CA . LYS A 1 128 ? -12.514 6.108 20.884 1.00 78.19 128 LYS A CA 1
ATOM 1031 C C . LYS A 1 128 ? -13.147 5.029 21.770 1.00 78.19 128 LYS A C 1
ATOM 1033 O O . LYS A 1 128 ? -14.033 5.337 22.562 1.00 78.19 128 LYS A O 1
ATOM 1038 N N . PHE A 1 129 ? -12.597 3.812 21.760 1.00 66.94 129 PHE A N 1
ATOM 1039 C CA . PHE A 1 129 ? -13.097 2.703 22.587 1.00 66.94 129 PHE A CA 1
ATOM 1040 C C . PHE A 1 129 ? -12.986 2.945 24.103 1.00 66.94 129 PHE A C 1
ATOM 1042 O O . PHE A 1 129 ? -13.807 2.445 24.869 1.00 66.94 129 PHE A O 1
ATOM 1049 N N . LEU A 1 130 ? -11.989 3.706 24.566 1.00 65.44 130 LEU A N 1
ATOM 1050 C CA . LEU A 1 130 ? -11.830 4.035 25.991 1.00 65.44 130 LEU A CA 1
ATOM 1051 C C . LEU A 1 130 ? -12.701 5.217 26.451 1.00 65.44 130 LEU A C 1
ATOM 1053 O O . LEU A 1 130 ? -12.952 5.349 27.653 1.00 65.44 130 LEU A O 1
ATOM 1057 N N . GLY A 1 131 ? -13.134 6.072 25.519 1.00 57.00 131 GLY A N 1
ATOM 1058 C CA . GLY A 1 131 ? -13.992 7.233 25.771 1.00 57.00 131 GLY A CA 1
ATOM 1059 C C . GLY A 1 131 ? -15.491 6.921 25.818 1.00 57.00 131 GLY A C 1
ATOM 1060 O O . GLY A 1 131 ? -16.241 7.706 26.394 1.00 57.00 131 GLY A O 1
ATOM 1061 N N . GLU A 1 132 ? -15.929 5.780 25.279 1.00 51.84 132 GLU A N 1
ATOM 1062 C CA . GLU A 1 132 ? -17.324 5.308 25.313 1.00 51.84 132 GLU A CA 1
ATOM 1063 C C . GLU A 1 132 ? -17.716 4.697 26.681 1.00 51.84 132 GLU A C 1
ATOM 1065 O O . GLU A 1 132 ? -18.096 3.528 26.779 1.00 51.84 132 GLU A O 1
ATOM 1070 N N . LYS A 1 133 ? -17.614 5.480 27.764 1.00 39.56 133 LYS A N 1
ATOM 1071 C CA . LYS A 1 133 ? -18.170 5.131 29.088 1.00 39.56 133 LYS A CA 1
ATOM 1072 C C . LYS A 1 133 ? -19.424 5.918 29.435 1.00 39.56 133 LYS A C 1
ATOM 1074 O O . LYS A 1 133 ? -19.421 7.150 29.231 1.00 39.56 133 LYS A O 1
#

Radius of gyration: 16.18 Å; Cα contacts (8 Å, |Δi|>4): 217; chains: 1; bounding box: 38×24×52 Å

Organism: NCBI:txid246432